Protein AF-A0A7W8RWW0-F1 (afdb_monomer_lite)

Secondary structure (DSSP, 8-state):
-----PPP--PPPPPPP--------------------PPP-----TTSPPPHHHHHHHHHHHHTTSS-HHHHHHHHHHHHTTPPPPHHHHHHHHHH-

Radius of gyration: 32.66 Å; chains: 1; bounding box: 100×36×48 Å

Foldseek 3Di:
DDDPDDDDDPDDDPDDDDDPPPPPPPPPPDPDPPPPPPDPQPPDPLQWQDDPLLLVLVVVCVVVVNHDPVQNVVQVVSNVVRHGRDPVCPVSSSVRD

Structure (mmCIF, N/CA/C/O backbone):
data_AF-A0A7W8RWW0-F1
#
_entry.id   AF-A0A7W8RWW0-F1
#
loop_
_atom_site.group_PDB
_atom_site.id
_atom_site.type_symbol
_atom_site.label_atom_id
_atom_site.label_alt_id
_atom_site.label_comp_id
_atom_site.label_asym_id
_atom_site.label_entity_id
_atom_site.label_seq_id
_atom_site.pdbx_PDB_ins_code
_atom_site.Cartn_x
_atom_site.Cartn_y
_atom_site.Cartn_z
_atom_site.occupancy
_atom_site.B_iso_or_equiv
_atom_site.auth_seq_id
_atom_site.auth_comp_id
_atom_site.auth_asym_id
_atom_site.auth_atom_id
_atom_site.pdbx_PDB_model_num
ATOM 1 N N . MET A 1 1 ? -86.626 -1.171 -11.860 1.00 44.19 1 MET A N 1
ATOM 2 C CA . MET A 1 1 ? -85.964 -1.583 -13.120 1.00 44.19 1 MET A CA 1
ATOM 3 C C . MET A 1 1 ? -86.005 -0.418 -14.102 1.00 44.19 1 MET A C 1
ATOM 5 O O . MET A 1 1 ? -87.080 0.138 -14.256 1.00 44.19 1 MET A O 1
ATOM 9 N N . LYS A 1 2 ? -84.867 -0.120 -14.761 1.00 44.19 2 LYS A N 1
ATOM 10 C CA . LYS A 1 2 ? -84.653 0.848 -15.873 1.00 44.19 2 LYS A CA 1
ATOM 11 C C . LYS A 1 2 ? -84.838 2.341 -15.523 1.00 44.19 2 LYS A C 1
ATOM 13 O O . LYS A 1 2 ? -85.781 2.699 -14.848 1.00 44.19 2 LYS A O 1
ATOM 18 N N . ALA A 1 3 ? -84.027 3.298 -15.973 1.00 53.22 3 ALA A N 1
ATOM 19 C CA . ALA A 1 3 ? -82.735 3.318 -16.658 1.00 53.22 3 ALA A CA 1
ATOM 20 C C . ALA A 1 3 ? -82.173 4.749 -16.476 1.00 53.22 3 ALA A C 1
ATOM 22 O O . ALA A 1 3 ? -82.688 5.700 -17.060 1.00 53.22 3 ALA A O 1
ATOM 23 N N . GLY A 1 4 ? -81.157 4.925 -15.625 1.00 53.41 4 GLY A N 1
ATOM 24 C CA . GLY A 1 4 ? -80.532 6.227 -15.365 1.00 53.41 4 GLY A CA 1
ATOM 25 C C . GLY A 1 4 ? -79.490 6.562 -16.430 1.00 53.41 4 GLY A C 1
ATOM 26 O O . GLY A 1 4 ? -78.361 6.081 -16.378 1.00 53.41 4 GLY A O 1
ATOM 27 N N . ARG A 1 5 ? -79.902 7.363 -17.415 1.00 54.00 5 ARG A N 1
ATOM 28 C CA . ARG A 1 5 ? -79.132 7.869 -18.562 1.00 54.00 5 ARG A CA 1
ATOM 29 C C . ARG A 1 5 ? -77.855 8.592 -18.098 1.00 54.00 5 ARG A C 1
ATOM 31 O O . ARG A 1 5 ? -77.912 9.741 -17.669 1.00 54.00 5 ARG A O 1
ATOM 38 N N . ARG A 1 6 ? -76.698 7.925 -18.176 1.00 59.97 6 ARG A N 1
ATOM 39 C CA . ARG A 1 6 ? -75.388 8.523 -17.862 1.00 59.97 6 ARG A CA 1
ATOM 40 C C . ARG A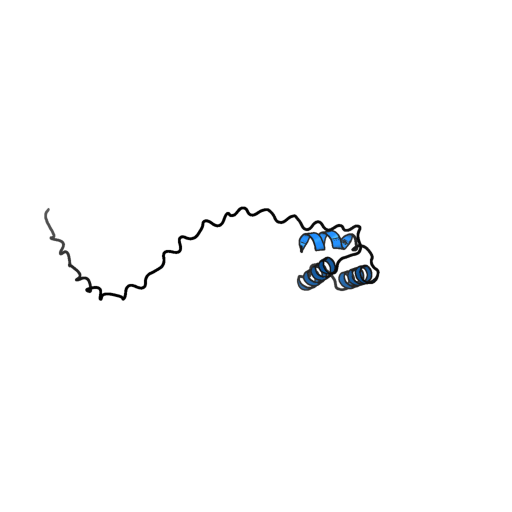 1 6 ? -75.049 9.574 -18.925 1.00 59.97 6 ARG A C 1
ATOM 42 O O . ARG A 1 6 ? -74.945 9.250 -20.105 1.00 59.97 6 ARG A O 1
ATOM 49 N N . ARG A 1 7 ? -74.924 10.838 -18.514 1.00 56.62 7 ARG A N 1
ATOM 50 C CA . ARG A 1 7 ? -74.476 11.941 -19.376 1.00 56.62 7 ARG A CA 1
ATOM 51 C C . ARG A 1 7 ? -72.973 11.798 -19.620 1.00 56.62 7 ARG A C 1
ATOM 53 O O . ARG A 1 7 ? -72.193 11.852 -18.677 1.00 56.62 7 ARG A O 1
ATOM 60 N N . VAL A 1 8 ? -72.589 11.618 -20.879 1.00 54.97 8 VAL A N 1
ATOM 61 C CA . VAL A 1 8 ? -71.195 11.682 -21.332 1.00 54.97 8 VAL A CA 1
ATOM 62 C C . VAL A 1 8 ? -70.862 13.153 -21.554 1.00 54.97 8 VAL A C 1
ATOM 64 O O . VAL A 1 8 ? -71.492 13.812 -22.380 1.00 54.97 8 VAL A O 1
ATOM 67 N N . VAL A 1 9 ? -69.917 13.686 -20.783 1.00 48.88 9 VAL A N 1
ATOM 68 C CA . VAL A 1 9 ? -69.407 15.045 -20.974 1.00 48.88 9 VAL A CA 1
ATOM 69 C C . VAL A 1 9 ? -68.249 14.952 -21.961 1.00 48.88 9 VAL A C 1
ATOM 71 O O . 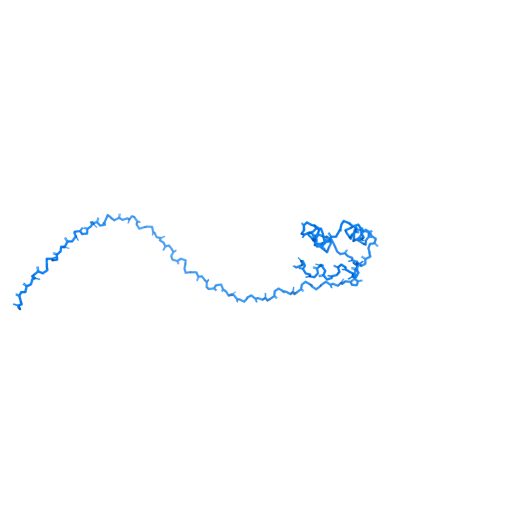VAL A 1 9 ? -67.185 14.437 -21.631 1.00 48.88 9 VAL A O 1
ATOM 74 N N . PHE A 1 10 ? -68.471 15.417 -23.188 1.00 43.78 10 PHE A N 1
ATOM 75 C CA . PHE A 1 10 ? -67.404 15.600 -24.166 1.00 43.78 10 PHE A CA 1
ATOM 76 C C . PHE A 1 10 ? -66.561 16.800 -23.736 1.00 43.78 10 PHE A C 1
ATOM 78 O O . PHE A 1 10 ? -66.948 17.951 -23.933 1.00 43.78 10 PHE A O 1
ATOM 85 N N . VAL A 1 11 ? -65.419 16.529 -23.109 1.00 47.56 11 VAL A N 1
ATOM 86 C CA . VAL A 1 11 ? -64.413 17.555 -22.839 1.00 47.56 11 VAL A CA 1
ATOM 87 C C . VAL A 1 11 ? -63.738 17.895 -24.165 1.00 47.56 11 VAL A C 1
ATOM 89 O O . VAL A 1 11 ? -63.162 17.039 -24.834 1.00 47.56 11 VAL A O 1
ATOM 92 N N . LYS A 1 12 ? -63.877 19.156 -24.570 1.00 53.19 12 LYS A N 1
ATOM 93 C CA . LYS A 1 12 ? -63.307 19.721 -25.791 1.00 53.19 12 LYS A CA 1
ATOM 94 C C . LYS A 1 12 ? -61.778 19.701 -25.700 1.00 53.19 12 LYS A C 1
ATOM 96 O O . LYS A 1 12 ? -61.209 20.336 -24.818 1.00 53.19 12 LYS A O 1
ATOM 101 N N . ALA A 1 13 ? -61.132 18.970 -26.606 1.00 49.88 13 ALA A N 1
ATOM 102 C CA . ALA A 1 13 ? -59.679 18.944 -26.734 1.00 49.88 13 ALA A CA 1
ATOM 103 C C . ALA A 1 13 ? -59.150 20.340 -27.128 1.00 49.88 13 ALA A C 1
ATOM 105 O O . ALA A 1 13 ? -59.732 20.968 -28.021 1.00 49.88 13 ALA A O 1
ATOM 106 N N . PRO A 1 14 ? -58.071 20.848 -26.506 1.00 47.44 14 PRO A N 1
ATOM 107 C CA . PRO A 1 14 ? -57.407 22.044 -27.001 1.00 47.44 14 PRO A CA 1
ATOM 108 C C . PRO A 1 14 ? -56.734 21.726 -28.342 1.00 47.44 14 PRO A C 1
ATOM 110 O O . PRO A 1 14 ? -55.992 20.752 -28.469 1.00 47.44 14 PRO A O 1
ATOM 113 N N . ALA A 1 15 ? -57.032 22.545 -29.351 1.00 49.78 15 ALA A N 1
ATOM 114 C CA . ALA A 1 15 ? -56.401 22.487 -30.661 1.00 49.78 15 ALA A CA 1
ATOM 115 C C . ALA A 1 15 ? -54.885 22.670 -30.501 1.00 49.78 15 ALA A C 1
ATOM 117 O O . ALA A 1 15 ? -54.428 23.711 -30.029 1.00 49.78 15 ALA A O 1
ATOM 118 N N . ALA A 1 16 ? -54.118 21.641 -30.861 1.00 51.56 16 ALA A N 1
ATOM 119 C CA . ALA A 1 16 ? -52.667 21.691 -30.868 1.00 51.56 16 ALA A CA 1
ATOM 120 C C . ALA A 1 16 ? -52.202 22.742 -31.888 1.00 51.56 16 ALA A C 1
ATOM 122 O O . ALA A 1 16 ? -52.459 22.618 -33.086 1.00 51.56 16 ALA A O 1
ATOM 123 N N . ALA A 1 17 ? -51.536 23.790 -31.404 1.00 52.00 17 ALA A N 1
ATOM 124 C CA . ALA A 1 17 ? -50.784 24.701 -32.253 1.00 52.00 17 ALA A CA 1
ATOM 125 C C . ALA A 1 17 ? -49.648 23.923 -32.953 1.00 52.00 17 ALA A C 1
ATOM 127 O O . ALA A 1 17 ? -49.054 23.040 -32.326 1.00 52.00 17 ALA A O 1
ATOM 128 N N . PRO A 1 18 ? -49.327 24.216 -34.226 1.00 49.41 18 PRO A N 1
ATOM 129 C CA . PRO A 1 18 ? -48.235 23.550 -34.922 1.00 49.41 18 PRO A CA 1
ATOM 130 C C . PRO A 1 18 ? -46.904 23.956 -34.280 1.00 49.41 18 PRO A C 1
ATOM 132 O O . PRO A 1 18 ? -46.439 25.085 -34.435 1.00 49.41 18 PRO A O 1
ATOM 135 N N . LEU A 1 19 ? -46.302 23.035 -33.526 1.00 52.25 19 LEU A N 1
ATOM 136 C CA . LEU A 1 19 ? -44.929 23.175 -33.056 1.00 52.25 19 LEU A CA 1
ATOM 137 C C . LEU A 1 19 ? -43.982 23.081 -34.265 1.00 52.25 19 LEU A C 1
ATOM 139 O O . LEU A 1 19 ? -44.212 22.249 -35.149 1.00 52.25 19 LEU A O 1
ATOM 143 N N . PRO A 1 20 ? -42.927 23.912 -34.330 1.00 46.94 20 PRO A N 1
ATOM 144 C CA . PRO A 1 20 ? -41.945 23.831 -35.400 1.00 46.94 20 PRO A CA 1
ATOM 145 C C . PRO A 1 20 ? -41.325 22.430 -35.418 1.00 46.94 20 PRO A C 1
ATOM 147 O O . PRO A 1 20 ? -40.902 21.914 -34.383 1.00 46.94 20 PRO A O 1
ATOM 150 N N . ILE A 1 21 ? -41.294 21.819 -36.606 1.00 56.19 21 ILE A N 1
ATOM 151 C CA . ILE A 1 21 ? -40.642 20.537 -36.878 1.00 56.19 21 ILE A CA 1
ATOM 152 C 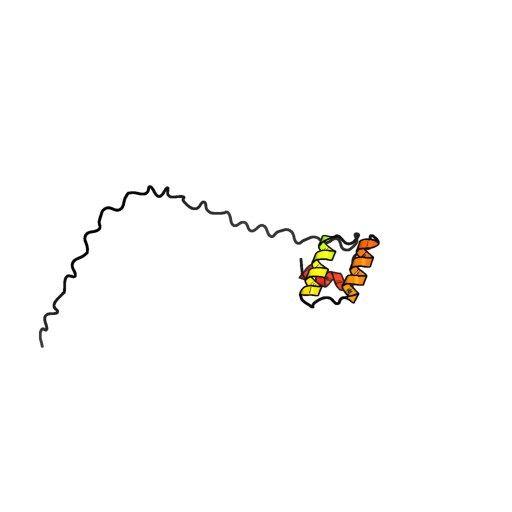C . ILE A 1 21 ? -39.145 20.732 -36.628 1.00 56.19 21 ILE A C 1
ATOM 154 O O . ILE A 1 21 ? -38.383 21.095 -37.522 1.00 56.19 21 ILE A O 1
ATOM 158 N N . LEU A 1 22 ? -38.717 20.511 -35.389 1.00 48.28 22 LEU A N 1
ATOM 159 C CA . LEU A 1 22 ? -37.333 20.185 -35.116 1.00 48.28 22 LEU A CA 1
ATOM 160 C C . LEU A 1 22 ? -37.144 18.781 -35.673 1.00 48.28 22 LEU A C 1
ATOM 162 O O . LEU A 1 22 ? -37.719 17.820 -35.164 1.00 48.28 22 LEU A O 1
ATOM 166 N N . PHE A 1 23 ? -36.392 18.686 -36.768 1.00 45.38 23 PHE A N 1
ATOM 167 C CA . PHE A 1 23 ? -35.850 17.433 -37.272 1.00 45.38 23 PHE A CA 1
ATOM 168 C C . PHE A 1 23 ? -35.079 16.760 -36.131 1.00 45.38 23 PHE A C 1
ATOM 170 O O . PHE A 1 23 ? -33.890 17.003 -35.927 1.00 45.38 23 PHE A O 1
ATOM 177 N N . VAL A 1 24 ? -35.764 15.917 -35.361 1.00 46.62 24 VAL A N 1
ATOM 178 C CA . VAL A 1 24 ? -35.120 14.957 -34.479 1.00 46.62 24 VAL A CA 1
ATOM 179 C C . VAL A 1 24 ? -34.503 13.948 -35.426 1.00 46.62 24 VAL A C 1
ATOM 181 O O . VAL A 1 24 ? -35.168 13.036 -35.914 1.00 46.62 24 VAL A O 1
ATOM 184 N N . LYS A 1 25 ? -33.228 14.166 -35.756 1.00 49.59 25 LYS A N 1
ATOM 185 C CA . LYS A 1 25 ? -32.385 13.131 -36.336 1.00 49.59 25 LYS A CA 1
ATOM 186 C C . LYS A 1 25 ? -32.483 11.967 -35.357 1.00 49.59 25 LYS A C 1
ATOM 188 O O . LYS A 1 25 ? -31.974 12.059 -34.244 1.00 49.59 25 LYS A O 1
ATOM 193 N N . SER A 1 26 ? -33.239 10.941 -35.733 1.00 50.03 26 SER A N 1
ATOM 194 C CA . SER A 1 26 ? -33.369 9.707 -34.978 1.00 50.03 26 SER A CA 1
ATOM 195 C C . SER A 1 26 ? -31.982 9.081 -34.925 1.00 50.03 26 SER A C 1
ATOM 197 O O . SER A 1 26 ? -31.579 8.359 -35.835 1.00 50.03 26 SER A O 1
ATOM 199 N N . VAL A 1 27 ? -31.211 9.427 -33.898 1.00 50.28 27 VAL A N 1
ATOM 200 C CA . VAL A 1 27 ? -30.021 8.677 -33.526 1.00 50.28 27 VAL A CA 1
ATOM 201 C C . VAL A 1 27 ? -30.577 7.410 -32.905 1.00 50.28 27 VAL A C 1
ATOM 203 O O . VAL A 1 27 ? -30.911 7.368 -31.725 1.00 50.28 27 VAL A O 1
ATOM 206 N N . THR A 1 28 ? -30.804 6.411 -33.752 1.00 59.88 28 THR A N 1
ATOM 207 C CA . THR A 1 28 ? -30.915 5.026 -33.315 1.00 59.88 28 THR A CA 1
ATOM 208 C C . THR A 1 28 ? -29.733 4.779 -32.382 1.00 59.88 28 THR A C 1
ATOM 210 O O . THR A 1 28 ? -28.601 4.946 -32.844 1.00 59.88 28 THR A O 1
ATOM 213 N N . PRO A 1 29 ? -29.943 4.477 -31.088 1.00 56.78 29 PRO A N 1
ATOM 214 C CA . PRO A 1 29 ? -28.833 4.090 -30.241 1.00 56.78 29 PRO A CA 1
ATOM 215 C C . PRO A 1 29 ? -28.250 2.825 -30.863 1.00 56.78 29 PRO A C 1
ATOM 217 O O . PRO A 1 29 ? -28.933 1.809 -30.994 1.00 56.78 29 PRO A O 1
ATOM 220 N N . GLU A 1 30 ? -27.018 2.937 -31.344 1.00 60.22 30 GLU A N 1
ATOM 221 C CA . GLU A 1 30 ? -26.222 1.789 -31.738 1.00 60.22 30 GLU A CA 1
ATOM 222 C C . GLU A 1 30 ? -26.197 0.840 -30.528 1.00 60.22 30 GLU A C 1
ATOM 224 O O . GLU A 1 30 ? -25.959 1.307 -29.407 1.00 60.22 30 GLU A O 1
ATOM 229 N N . PRO A 1 31 ? -26.544 -0.450 -30.681 1.00 61.22 31 PRO A N 1
ATOM 230 C CA . PRO A 1 31 ? -26.463 -1.378 -29.569 1.00 61.22 31 PRO A CA 1
ATOM 231 C C . PRO A 1 31 ? -24.992 -1.470 -29.176 1.00 61.22 31 PRO A C 1
ATOM 233 O O . PRO A 1 31 ? -24.192 -2.058 -29.898 1.00 61.22 31 PRO A O 1
ATOM 236 N N . VAL A 1 32 ? -24.634 -0.850 -28.051 1.00 63.81 32 VAL A N 1
ATOM 237 C CA . VAL A 1 32 ? -23.314 -1.004 -27.442 1.00 63.81 32 VAL A CA 1
ATOM 238 C C . VAL A 1 32 ? -23.118 -2.504 -27.234 1.00 63.81 32 VAL A C 1
ATOM 240 O O . VAL A 1 32 ? -23.923 -3.105 -26.512 1.00 63.81 32 VAL A O 1
ATOM 243 N N . PRO A 1 33 ? -22.111 -3.143 -27.853 1.00 57.88 33 PRO A N 1
ATOM 244 C CA . PRO A 1 33 ? -21.764 -4.504 -27.500 1.00 57.88 33 PRO A CA 1
ATOM 245 C C . PRO A 1 33 ? -21.281 -4.459 -26.050 1.00 57.88 33 PRO A C 1
ATOM 247 O O . PRO A 1 33 ? -20.158 -4.054 -25.767 1.00 57.88 33 PRO A O 1
ATOM 250 N N . LEU A 1 34 ? -22.155 -4.819 -25.110 1.00 61.34 34 LEU A N 1
ATOM 251 C CA . LEU A 1 34 ? -21.794 -5.097 -23.722 1.00 61.34 34 LEU A CA 1
ATOM 252 C C . LEU A 1 34 ? -21.090 -6.458 -23.669 1.00 61.34 34 LEU A C 1
ATOM 254 O O . LEU A 1 34 ? -21.513 -7.372 -22.969 1.00 61.34 34 LEU A O 1
ATOM 258 N N . GLU A 1 35 ? -19.998 -6.598 -24.414 1.00 62.28 35 GLU A N 1
ATOM 259 C CA . GLU A 1 35 ? -18.941 -7.502 -23.993 1.00 62.28 35 GLU A CA 1
ATOM 260 C C . GLU A 1 35 ? -18.159 -6.735 -22.930 1.00 62.28 35 GLU A C 1
ATOM 262 O O . GLU A 1 35 ? -17.166 -6.064 -23.203 1.00 62.28 35 GLU A O 1
ATOM 267 N N . LEU A 1 36 ? -18.671 -6.786 -21.694 1.00 58.19 36 LEU A N 1
ATOM 268 C CA . LEU A 1 36 ? -17.846 -6.612 -20.505 1.00 58.19 36 LEU A CA 1
ATOM 269 C C . LEU A 1 36 ? -16.809 -7.732 -20.556 1.00 58.19 36 LEU A C 1
ATOM 271 O O . LEU A 1 36 ? -17.000 -8.801 -19.980 1.00 58.19 36 LEU A O 1
ATOM 275 N N . VAL A 1 37 ? -15.738 -7.507 -21.314 1.00 61.31 37 VAL A N 1
ATOM 276 C CA . VAL A 1 37 ? -14.493 -8.231 -21.119 1.00 61.31 37 VAL A CA 1
ATOM 277 C C . VAL A 1 37 ? -14.169 -7.994 -19.647 1.00 61.31 37 VAL A C 1
ATOM 279 O O . VAL A 1 37 ? -14.039 -6.826 -19.269 1.00 61.31 37 VAL A O 1
ATOM 282 N N . PRO A 1 38 ? -14.148 -9.030 -18.787 1.00 60.31 38 PRO A N 1
ATOM 283 C CA . PRO A 1 38 ? -13.652 -8.840 -17.437 1.00 60.31 38 PRO A CA 1
ATOM 284 C C . PRO A 1 38 ? -12.259 -8.243 -17.599 1.00 60.31 38 PRO A C 1
ATOM 286 O O . PRO A 1 38 ? -11.406 -8.847 -18.259 1.00 60.31 38 PRO A O 1
ATOM 289 N N . GLU A 1 39 ? -12.075 -7.013 -17.111 1.00 60.38 39 GLU A N 1
ATOM 290 C CA . GLU A 1 39 ? -10.748 -6.417 -17.059 1.00 60.38 39 GLU A CA 1
ATOM 291 C C . GLU A 1 39 ? -9.830 -7.457 -16.417 1.00 60.38 39 GLU A C 1
ATOM 293 O O . GLU A 1 39 ? -10.242 -8.102 -15.446 1.00 60.38 39 GLU A O 1
ATOM 298 N N . PRO A 1 40 ? -8.646 -7.709 -16.998 1.00 59.16 40 PRO A N 1
ATOM 299 C CA . PRO A 1 40 ? -7.735 -8.672 -16.417 1.00 59.16 40 PRO A CA 1
ATOM 300 C C . PRO A 1 40 ? -7.506 -8.259 -14.968 1.00 59.16 40 PRO A C 1
ATOM 302 O O . PRO A 1 40 ? -7.136 -7.108 -14.722 1.00 59.16 40 PRO A O 1
ATOM 305 N N . ASP A 1 41 ? -7.749 -9.187 -14.036 1.00 62.22 41 ASP A N 1
ATOM 306 C CA . ASP A 1 41 ? -7.444 -8.966 -12.627 1.00 62.22 41 ASP A CA 1
ATOM 307 C C . ASP A 1 41 ? -6.050 -8.342 -12.555 1.00 62.22 41 ASP A C 1
ATOM 309 O O . ASP A 1 41 ? -5.133 -8.853 -13.221 1.00 62.22 41 ASP A O 1
ATOM 313 N N . PRO A 1 42 ? -5.869 -7.227 -11.827 1.00 62.44 42 PRO A N 1
ATOM 314 C CA . PRO A 1 42 ? -4.573 -6.587 -11.739 1.00 62.44 42 PRO A CA 1
ATOM 315 C C . PRO A 1 42 ? -3.580 -7.622 -11.210 1.00 62.44 42 PRO A C 1
ATOM 317 O O . PRO A 1 42 ? -3.591 -8.010 -10.042 1.00 62.44 42 PRO A O 1
ATOM 320 N N . CYS A 1 43 ? -2.749 -8.138 -12.117 1.00 66.44 43 CYS A N 1
ATOM 321 C CA . CYS A 1 43 ? -1.797 -9.188 -11.810 1.00 66.44 43 CYS A CA 1
ATOM 322 C C . CYS A 1 43 ? -0.634 -8.539 -11.067 1.00 66.44 43 CYS A C 1
ATOM 324 O O . CYS A 1 43 ? 0.352 -8.085 -11.653 1.00 66.44 43 CYS A O 1
ATOM 326 N N . PHE A 1 44 ? -0.795 -8.424 -9.755 1.00 74.19 44 PHE A N 1
ATOM 327 C CA . PHE A 1 44 ? 0.242 -7.934 -8.873 1.00 74.19 44 PHE A CA 1
ATOM 328 C C . PHE A 1 44 ? 1.302 -9.016 -8.687 1.00 74.19 44 PHE A C 1
ATOM 330 O O . PHE A 1 44 ? 1.101 -10.019 -8.004 1.00 74.19 44 PHE A O 1
ATOM 337 N N . ASP A 1 45 ? 2.473 -8.795 -9.273 1.00 83.94 45 ASP A N 1
ATOM 338 C CA . ASP A 1 45 ? 3.652 -9.594 -8.967 1.00 83.94 45 ASP A CA 1
ATOM 339 C C . ASP A 1 45 ? 4.284 -9.092 -7.661 1.00 83.94 45 ASP A C 1
ATOM 341 O O . ASP A 1 45 ? 5.133 -8.199 -7.655 1.00 83.94 45 ASP A O 1
ATOM 345 N N . PHE A 1 46 ? 3.841 -9.655 -6.536 1.00 86.31 46 PHE A N 1
ATOM 346 C CA . PHE A 1 46 ? 4.312 -9.284 -5.197 1.00 86.31 46 PHE A CA 1
ATOM 347 C C . PHE A 1 46 ? 5.759 -9.714 -4.899 1.00 86.31 46 PHE A C 1
ATOM 349 O O . PHE A 1 46 ? 6.302 -9.340 -3.860 1.00 86.31 46 PHE A O 1
ATOM 356 N N . GLY A 1 47 ? 6.399 -10.479 -5.793 1.00 87.31 47 GLY A N 1
ATOM 357 C CA . GLY A 1 47 ? 7.824 -10.805 -5.702 1.00 87.31 47 GLY A CA 1
ATOM 358 C C . GLY A 1 47 ? 8.736 -9.681 -6.203 1.00 87.31 47 GLY A C 1
ATOM 359 O O . GLY A 1 47 ? 9.933 -9.678 -5.910 1.00 87.31 47 GLY A O 1
ATOM 360 N N . LYS A 1 48 ? 8.185 -8.718 -6.949 1.00 90.38 48 LYS A N 1
ATOM 361 C CA . LYS A 1 48 ? 8.913 -7.559 -7.473 1.00 90.38 48 LYS A CA 1
ATOM 362 C C . LYS A 1 48 ? 8.919 -6.395 -6.481 1.00 90.38 48 LYS A C 1
ATOM 364 O O . LYS A 1 48 ? 8.111 -6.367 -5.551 1.00 90.38 48 LYS A O 1
ATOM 369 N N . PRO A 1 49 ? 9.823 -5.414 -6.675 1.00 94.25 49 PRO A N 1
ATOM 370 C CA . PRO A 1 49 ? 9.776 -4.167 -5.930 1.00 94.25 49 PRO A CA 1
ATOM 371 C C . PRO A 1 49 ? 8.377 -3.560 -5.958 1.00 94.25 49 PRO A C 1
ATOM 373 O O . PRO A 1 49 ? 7.713 -3.534 -6.997 1.00 94.25 49 PRO A O 1
ATOM 376 N N . MET A 1 50 ? 7.950 -3.081 -4.795 1.00 93.12 50 MET A N 1
ATOM 377 C CA . MET A 1 50 ? 6.652 -2.454 -4.621 1.00 93.12 50 MET A CA 1
ATOM 378 C C . MET A 1 50 ? 6.481 -1.295 -5.612 1.00 93.12 50 MET A C 1
ATOM 380 O O . MET A 1 50 ? 7.369 -0.457 -5.764 1.00 93.12 50 MET A O 1
ATOM 384 N N . THR A 1 51 ? 5.341 -1.248 -6.299 1.00 92.44 51 THR A N 1
ATOM 385 C CA . THR A 1 51 ? 5.048 -0.178 -7.262 1.00 92.44 51 THR A CA 1
ATOM 386 C C . THR A 1 51 ? 4.424 1.032 -6.567 1.00 92.44 51 THR A C 1
ATOM 388 O O . THR A 1 51 ? 3.829 0.903 -5.495 1.00 92.44 51 THR A O 1
ATOM 391 N N . GLY A 1 52 ? 4.500 2.209 -7.200 1.00 92.81 52 GLY A N 1
ATOM 392 C CA . GLY A 1 52 ? 3.817 3.410 -6.700 1.00 92.81 52 GLY A CA 1
ATOM 393 C C . GLY A 1 52 ? 2.304 3.202 -6.565 1.00 92.81 52 GLY A C 1
ATOM 394 O O . GLY A 1 52 ? 1.715 3.602 -5.570 1.00 92.81 52 GLY A O 1
ATOM 395 N N . HIS A 1 53 ? 1.696 2.448 -7.484 1.00 93.31 53 HIS A N 1
ATOM 396 C CA . HIS A 1 53 ? 0.275 2.115 -7.409 1.00 93.31 53 HIS A CA 1
ATOM 397 C C . HIS A 1 53 ? -0.078 1.287 -6.160 1.00 93.31 53 HIS A C 1
ATOM 399 O O . HIS A 1 53 ? -1.043 1.600 -5.470 1.00 93.31 53 HIS A O 1
ATOM 405 N N . MET A 1 54 ? 0.734 0.281 -5.808 1.00 93.38 54 MET A N 1
ATOM 406 C CA . MET A 1 54 ? 0.547 -0.477 -4.561 1.00 93.38 54 MET A CA 1
ATOM 407 C C . MET A 1 54 ? 0.663 0.428 -3.323 1.00 93.38 54 MET A C 1
ATOM 409 O O . MET A 1 54 ? -0.052 0.227 -2.344 1.00 93.38 54 MET A O 1
ATOM 413 N N . HIS A 1 55 ? 1.550 1.430 -3.359 1.00 94.56 55 HIS A N 1
ATOM 414 C CA . HIS A 1 55 ? 1.683 2.415 -2.283 1.00 94.56 55 HIS A CA 1
ATOM 415 C C . HIS A 1 55 ? 0.430 3.286 -2.158 1.00 94.56 55 HIS A C 1
ATOM 417 O O . HIS A 1 55 ? -0.091 3.464 -1.058 1.00 94.56 55 HIS A O 1
ATOM 423 N N . ASP A 1 56 ? -0.094 3.771 -3.282 1.00 94.88 56 ASP A N 1
ATOM 424 C CA . ASP A 1 56 ? -1.300 4.599 -3.320 1.00 94.88 56 ASP A CA 1
ATOM 425 C C . ASP A 1 56 ? -2.532 3.845 -2.804 1.00 94.88 56 ASP A C 1
ATOM 427 O O . ASP A 1 56 ? -3.341 4.408 -2.062 1.00 94.88 56 ASP A O 1
ATOM 431 N N . LEU A 1 57 ? -2.649 2.550 -3.118 1.00 95.00 57 LEU A N 1
ATOM 432 C CA . LEU A 1 57 ? -3.705 1.688 -2.583 1.00 95.00 57 LEU A CA 1
ATOM 433 C C . LEU A 1 57 ? -3.626 1.562 -1.057 1.00 95.00 57 LEU A C 1
ATOM 435 O O . LEU A 1 57 ? -4.651 1.642 -0.383 1.00 95.00 57 LEU A O 1
ATOM 439 N N . LEU A 1 58 ? -2.428 1.441 -0.485 1.00 95.12 58 LEU A N 1
ATOM 440 C CA . LEU A 1 58 ? -2.271 1.433 0.971 1.00 95.12 58 LEU A CA 1
ATOM 441 C C . LEU A 1 58 ? -2.601 2.794 1.593 1.00 95.12 58 LEU A C 1
ATOM 443 O O . LEU A 1 58 ? -3.265 2.834 2.627 1.00 95.12 58 LEU A O 1
ATOM 447 N N . CYS A 1 59 ? -2.223 3.906 0.956 1.00 95.06 59 CYS A N 1
ATOM 448 C CA . CYS A 1 59 ? -2.632 5.247 1.390 1.00 95.06 59 CYS A CA 1
ATOM 449 C C . CYS A 1 59 ? -4.161 5.400 1.396 1.00 95.06 59 CYS A C 1
ATOM 451 O O . CYS A 1 59 ? -4.725 5.944 2.345 1.00 95.06 59 CYS A O 1
ATOM 453 N N . LYS A 1 60 ? -4.852 4.868 0.381 1.00 95.19 60 LYS A N 1
ATOM 454 C CA . LYS A 1 60 ? -6.320 4.783 0.370 1.00 95.19 60 LYS A CA 1
ATOM 455 C C . LYS A 1 60 ? -6.833 3.926 1.534 1.00 95.19 60 LYS A C 1
ATOM 457 O O . LYS A 1 60 ? -7.729 4.351 2.254 1.00 95.19 60 LYS A O 1
ATOM 462 N N . GLY A 1 61 ? -6.202 2.780 1.794 1.00 94.25 61 GLY A N 1
ATOM 463 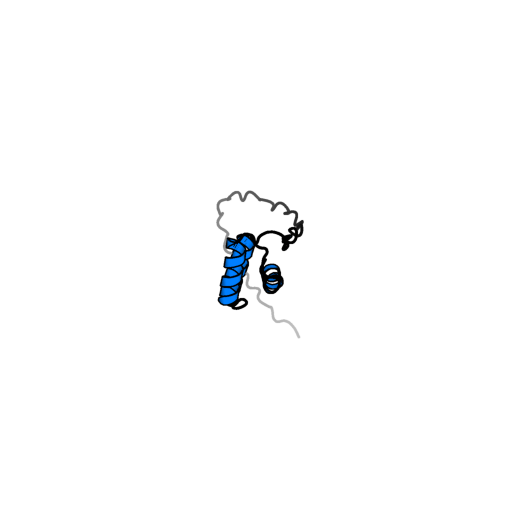C CA . GLY A 1 61 ? -6.512 1.921 2.940 1.00 94.25 61 GLY A CA 1
ATOM 464 C C . GLY A 1 61 ? -6.336 2.603 4.302 1.00 94.25 61 GLY A C 1
ATOM 465 O O . GLY A 1 61 ? -7.103 2.320 5.223 1.00 94.25 61 GLY A O 1
ATOM 466 N N . LEU A 1 62 ? -5.380 3.529 4.434 1.00 95.81 62 LEU A N 1
ATOM 467 C CA . LEU A 1 62 ? -5.226 4.368 5.627 1.00 95.81 62 LEU A CA 1
ATOM 468 C C . LEU A 1 62 ? -6.425 5.313 5.795 1.00 95.81 62 LEU A C 1
ATOM 470 O O . LEU A 1 62 ? -6.952 5.433 6.900 1.00 95.81 62 LEU A O 1
ATOM 474 N N . HIS A 1 63 ? -6.879 5.955 4.715 1.00 94.31 63 HIS A N 1
ATOM 475 C CA . HIS A 1 63 ? -8.068 6.814 4.748 1.00 94.31 63 HIS A CA 1
ATOM 476 C C . HIS A 1 63 ? -9.345 6.043 5.104 1.00 94.31 63 HIS A C 1
ATOM 478 O O . HIS A 1 63 ? -10.190 6.569 5.825 1.00 94.31 63 HIS A O 1
ATOM 484 N N . ASP A 1 64 ? -9.443 4.785 4.673 1.00 93.69 64 ASP A N 1
ATOM 485 C CA . ASP A 1 64 ? -10.561 3.890 4.986 1.00 93.69 64 ASP A CA 1
ATOM 486 C C . ASP A 1 64 ? -10.448 3.235 6.381 1.00 93.69 64 ASP A C 1
ATOM 488 O O . ASP A 1 64 ? -11.329 2.473 6.782 1.00 93.69 64 ASP A O 1
ATOM 492 N N . GLY A 1 65 ? -9.363 3.488 7.127 1.00 93.12 65 GLY A N 1
ATOM 493 C CA . GLY A 1 65 ? -9.120 2.909 8.454 1.00 93.12 65 GLY A CA 1
ATOM 494 C C . GLY A 1 65 ? -8.777 1.414 8.450 1.00 93.12 65 GLY A C 1
ATOM 495 O O . GLY A 1 65 ? -8.853 0.767 9.493 1.00 93.12 65 GLY A O 1
ATOM 496 N N . ARG A 1 66 ? -8.406 0.850 7.294 1.00 92.50 66 ARG A N 1
ATOM 497 C CA . ARG A 1 66 ? -8.013 -0.564 7.129 1.00 92.50 66 ARG A CA 1
ATOM 498 C C . ARG A 1 66 ? -6.529 -0.813 7.397 1.00 92.50 66 ARG A C 1
ATOM 500 O O . ARG A 1 66 ? -6.136 -1.953 7.614 1.00 92.50 66 ARG A O 1
ATOM 507 N N . VAL A 1 67 ? -5.718 0.241 7.354 1.00 94.62 67 VAL A N 1
ATOM 508 C CA . VAL A 1 67 ? -4.256 0.202 7.489 1.00 94.62 67 VAL A CA 1
ATOM 509 C C . VAL A 1 67 ? -3.830 1.197 8.563 1.00 94.62 67 VAL A C 1
ATOM 511 O O . VAL A 1 67 ? -4.378 2.296 8.641 1.00 94.62 67 VAL A O 1
ATOM 514 N N . SER A 1 68 ? -2.852 0.837 9.395 1.00 96.56 68 SER A N 1
ATOM 515 C CA . SER A 1 68 ? -2.316 1.750 10.408 1.00 96.56 68 SER A CA 1
ATOM 516 C C . SER A 1 68 ? -1.237 2.677 9.834 1.00 96.56 68 SER A C 1
ATOM 518 O O . SER A 1 68 ? -0.599 2.380 8.825 1.00 96.56 68 SER A O 1
ATOM 520 N N . VAL A 1 69 ? -0.948 3.791 10.515 1.00 96.06 69 VAL A N 1
ATOM 521 C CA . VAL A 1 69 ? 0.165 4.680 10.125 1.00 96.06 69 VAL A CA 1
ATOM 522 C C . VAL A 1 69 ? 1.507 3.931 10.134 1.00 96.06 69 VAL A C 1
ATOM 524 O O . VAL A 1 69 ? 2.341 4.153 9.259 1.00 96.06 69 VAL A O 1
ATOM 527 N N . SER A 1 70 ? 1.711 3.004 11.077 1.00 96.25 70 SER A N 1
ATOM 528 C CA . SER A 1 70 ? 2.914 2.161 11.134 1.00 96.25 70 SER A CA 1
ATOM 529 C C . SER A 1 70 ? 3.087 1.276 9.900 1.00 96.25 70 SER A C 1
ATOM 531 O O . SER A 1 70 ? 4.214 1.086 9.439 1.00 96.25 70 SER A O 1
ATOM 533 N N . ASP A 1 71 ? 1.993 0.776 9.334 1.00 95.75 71 ASP A N 1
ATOM 534 C CA . ASP A 1 71 ? 2.035 -0.052 8.129 1.00 95.75 71 ASP A CA 1
ATOM 535 C C . ASP A 1 71 ? 2.413 0.775 6.902 1.00 95.75 71 ASP A C 1
ATOM 537 O O . ASP A 1 71 ? 3.235 0.336 6.100 1.00 95.75 71 ASP A O 1
ATOM 541 N N . ILE A 1 72 ? 1.915 2.013 6.805 1.00 95.75 72 ILE A N 1
ATOM 542 C CA . ILE A 1 72 ? 2.326 2.951 5.751 1.00 95.75 72 ILE A CA 1
ATOM 543 C C . ILE A 1 72 ? 3.811 3.286 5.857 1.00 95.75 72 ILE A C 1
ATOM 545 O O . ILE A 1 72 ? 4.501 3.321 4.843 1.00 95.75 72 ILE A O 1
ATOM 549 N N . VAL A 1 73 ? 4.349 3.472 7.065 1.00 96.31 73 VAL A N 1
ATOM 550 C CA . VAL A 1 73 ? 5.792 3.705 7.246 1.00 96.31 73 VAL A CA 1
ATOM 551 C C . VAL A 1 73 ? 6.607 2.505 6.755 1.00 96.31 73 VAL A C 1
ATOM 553 O O . VAL A 1 73 ? 7.595 2.688 6.040 1.00 96.31 73 VAL A O 1
ATOM 556 N N . ARG A 1 74 ? 6.181 1.277 7.079 1.00 95.62 74 ARG A N 1
ATOM 557 C CA . ARG A 1 74 ? 6.829 0.044 6.599 1.00 95.62 74 ARG A CA 1
ATOM 558 C C . ARG A 1 74 ? 6.740 -0.091 5.079 1.00 95.62 74 ARG A C 1
ATOM 560 O O . ARG A 1 74 ? 7.740 -0.414 4.440 1.00 95.62 74 ARG A O 1
ATOM 567 N N . ALA A 1 75 ? 5.575 0.188 4.504 1.00 95.00 75 ALA A N 1
ATOM 568 C CA . ALA A 1 75 ? 5.341 0.158 3.066 1.00 95.00 75 ALA A CA 1
ATOM 569 C C . ALA A 1 75 ? 6.176 1.214 2.325 1.00 95.00 75 ALA A C 1
ATOM 571 O O . ALA A 1 75 ? 6.838 0.898 1.339 1.00 95.00 75 ALA A O 1
ATOM 572 N N . ASN A 1 76 ? 6.249 2.439 2.848 1.00 96.00 76 ASN A N 1
ATOM 573 C CA . ASN A 1 76 ? 7.093 3.501 2.308 1.00 96.00 76 ASN A CA 1
ATOM 574 C C . ASN A 1 76 ? 8.580 3.120 2.373 1.00 96.00 76 ASN A C 1
ATOM 576 O O . ASN A 1 76 ? 9.323 3.327 1.418 1.00 96.00 76 ASN A O 1
ATOM 580 N N . GLN A 1 77 ? 9.029 2.489 3.461 1.00 96.25 77 GLN A N 1
ATOM 581 C CA . GLN A 1 77 ? 10.397 1.980 3.549 1.00 96.25 77 GLN A CA 1
ATOM 582 C C . GLN A 1 77 ? 10.660 0.835 2.556 1.00 96.25 77 GLN A C 1
ATOM 584 O O . GLN A 1 77 ? 11.779 0.693 2.062 1.00 96.25 77 GLN A O 1
ATOM 589 N N . ALA A 1 78 ? 9.671 -0.015 2.274 1.00 94.38 78 ALA A N 1
ATOM 590 C CA . ALA A 1 78 ? 9.796 -1.045 1.247 1.00 94.38 78 ALA A CA 1
ATOM 591 C C . ALA A 1 78 ? 9.932 -0.409 -0.145 1.00 94.38 78 ALA A C 1
ATOM 593 O O . ALA A 1 78 ? 10.887 -0.717 -0.860 1.00 94.38 78 ALA A O 1
ATOM 594 N N . TYR A 1 79 ? 9.063 0.554 -0.459 1.00 94.56 79 TYR A N 1
ATOM 595 C CA . TYR A 1 79 ? 9.069 1.316 -1.705 1.00 94.56 79 TYR A CA 1
ATOM 596 C C . TYR A 1 79 ? 10.397 2.061 -1.932 1.00 94.56 79 TYR A C 1
ATOM 598 O O . TYR A 1 79 ? 11.060 1.851 -2.944 1.00 94.56 79 TYR A O 1
ATOM 606 N N . MET A 1 80 ? 10.863 2.840 -0.949 1.00 95.81 80 MET A N 1
ATOM 607 C CA . MET A 1 80 ? 12.114 3.610 -1.052 1.00 95.81 80 MET A CA 1
ATOM 608 C C . MET A 1 80 ? 13.370 2.734 -1.154 1.00 95.81 80 MET A C 1
ATOM 610 O O . MET A 1 80 ? 14.391 3.171 -1.679 1.00 95.81 80 MET A O 1
ATOM 614 N N . CYS A 1 81 ? 13.317 1.498 -0.652 1.00 95.69 81 CYS A N 1
ATOM 615 C CA . CYS A 1 81 ? 14.439 0.562 -0.702 1.00 95.69 81 CYS A CA 1
ATOM 616 C C . CYS A 1 81 ? 14.353 -0.439 -1.866 1.00 95.69 81 CYS A C 1
ATOM 618 O O . CYS A 1 81 ? 15.116 -1.404 -1.857 1.00 95.69 81 CYS A O 1
ATOM 620 N N . ASN A 1 82 ? 13.445 -0.256 -2.834 1.00 94.69 82 ASN A N 1
ATOM 621 C CA . ASN A 1 82 ? 13.195 -1.217 -3.920 1.00 94.69 82 ASN A CA 1
ATOM 622 C C . ASN A 1 82 ? 12.972 -2.654 -3.413 1.00 94.69 82 ASN A C 1
ATOM 624 O O . ASN A 1 82 ? 13.441 -3.626 -4.007 1.00 94.69 82 ASN A O 1
ATOM 628 N N . ARG A 1 83 ? 12.272 -2.792 -2.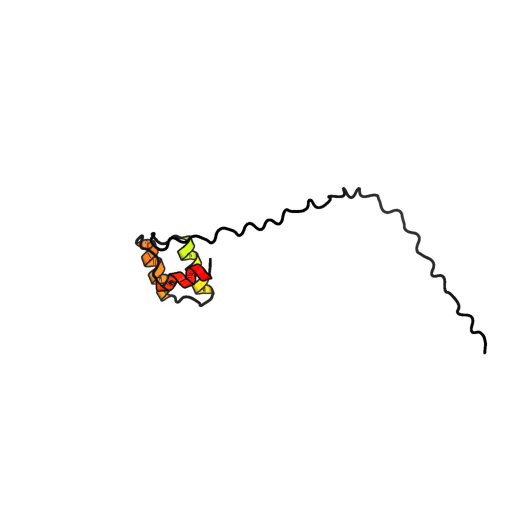284 1.00 95.19 83 ARG A N 1
ATOM 629 C CA . ARG A 1 83 ? 11.901 -4.083 -1.704 1.00 95.19 83 ARG A CA 1
ATOM 630 C C . ARG A 1 83 ? 10.467 -4.450 -2.089 1.00 95.19 83 ARG A C 1
ATOM 632 O O . ARG A 1 83 ? 9.664 -3.558 -2.377 1.00 95.19 83 ARG A O 1
ATOM 639 N N . PRO A 1 84 ? 10.138 -5.750 -2.103 1.00 95.31 84 PRO A N 1
ATOM 640 C CA . PRO A 1 84 ? 8.758 -6.184 -2.244 1.00 95.31 84 PRO A CA 1
ATOM 641 C C . PRO A 1 84 ? 7.904 -5.679 -1.079 1.00 95.31 84 PRO A C 1
ATOM 643 O O . PRO A 1 84 ? 8.411 -5.340 -0.003 1.00 95.31 84 PRO A O 1
ATOM 646 N N . ILE A 1 85 ? 6.596 -5.624 -1.318 1.00 94.44 85 ILE A N 1
ATOM 647 C CA . ILE A 1 85 ? 5.617 -5.244 -0.304 1.00 94.44 85 ILE A CA 1
ATOM 648 C C . ILE A 1 85 ? 5.682 -6.213 0.897 1.00 94.44 85 ILE A C 1
ATOM 650 O O . ILE A 1 85 ? 5.911 -7.412 0.709 1.00 94.44 85 ILE A O 1
ATOM 654 N N . PRO A 1 86 ? 5.483 -5.737 2.139 1.00 94.25 86 PRO A N 1
ATOM 655 C CA . PRO A 1 86 ? 5.332 -6.625 3.286 1.00 94.25 86 PRO A CA 1
ATOM 656 C C . PRO A 1 86 ? 4.174 -7.617 3.094 1.00 94.25 86 PRO A C 1
ATOM 658 O O . PRO A 1 86 ? 3.088 -7.228 2.666 1.00 94.25 86 PRO A O 1
ATOM 661 N N . HIS A 1 87 ? 4.400 -8.893 3.424 1.00 92.44 87 HIS A N 1
ATOM 662 C CA . HIS A 1 87 ? 3.437 -9.975 3.177 1.00 92.44 87 HIS A CA 1
ATOM 663 C C . HIS A 1 87 ? 2.067 -9.748 3.827 1.00 92.44 87 HIS A C 1
ATOM 665 O O . HIS A 1 87 ? 1.047 -10.090 3.241 1.00 92.44 87 HIS A O 1
ATOM 671 N N . ASP A 1 88 ? 2.045 -9.135 5.006 1.00 93.62 88 ASP A N 1
ATOM 672 C CA . ASP A 1 88 ? 0.837 -8.795 5.757 1.00 93.62 88 ASP A CA 1
ATOM 673 C C . ASP A 1 88 ? -0.027 -7.719 5.079 1.00 93.62 88 ASP A C 1
ATOM 675 O O . ASP A 1 88 ? -1.216 -7.615 5.363 1.00 93.62 88 ASP A O 1
ATOM 679 N N . LEU A 1 89 ? 0.544 -6.944 4.154 1.00 94.06 89 LEU A N 1
ATOM 680 C CA . LEU A 1 89 ? -0.156 -5.874 3.438 1.00 94.06 89 LEU A CA 1
ATOM 681 C C . LEU A 1 89 ? -0.643 -6.300 2.045 1.00 94.06 89 LEU A C 1
ATOM 683 O O . LEU A 1 89 ? -1.388 -5.553 1.410 1.00 94.06 89 LEU A O 1
ATOM 687 N N . ILE A 1 90 ? -0.261 -7.494 1.575 1.00 92.88 90 ILE A N 1
ATOM 688 C CA . ILE A 1 90 ? -0.647 -8.019 0.256 1.00 92.88 90 ILE A CA 1
ATOM 689 C C . ILE A 1 90 ? -2.166 -8.143 0.147 1.00 92.88 90 ILE A C 1
ATOM 691 O O . ILE A 1 90 ? -2.754 -7.638 -0.806 1.00 92.88 90 ILE A O 1
ATOM 695 N N . GLU A 1 91 ? -2.809 -8.764 1.137 1.00 90.12 91 GLU A N 1
ATOM 696 C CA . GLU A 1 91 ? -4.263 -8.973 1.137 1.00 90.12 91 GLU A CA 1
ATOM 697 C C . GLU A 1 91 ? -5.028 -7.648 1.071 1.00 90.12 91 GLU A C 1
ATOM 699 O O . GLU A 1 91 ? -6.056 -7.547 0.403 1.00 90.12 91 GLU A O 1
ATOM 704 N N . ILE A 1 92 ? -4.493 -6.607 1.710 1.00 90.88 92 ILE A N 1
ATOM 705 C CA . ILE A 1 92 ? -5.101 -5.278 1.719 1.00 90.88 92 ILE A CA 1
ATOM 706 C C . ILE A 1 92 ? -4.994 -4.624 0.343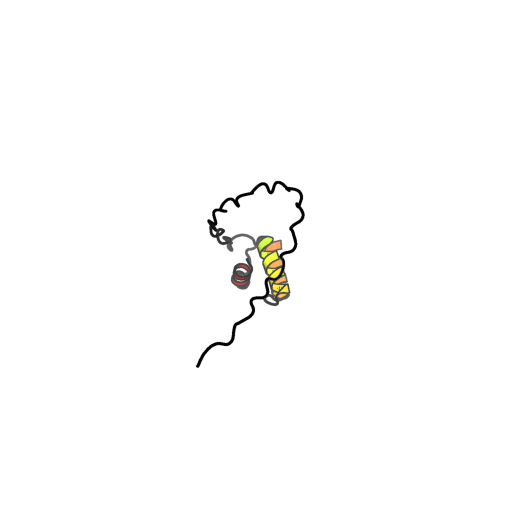 1.00 90.88 92 ILE A C 1
ATOM 708 O O . ILE A 1 92 ? -5.969 -4.045 -0.129 1.00 90.88 92 ILE A O 1
ATOM 712 N N . VAL A 1 93 ? -3.838 -4.732 -0.315 1.00 90.88 93 VAL A N 1
ATOM 713 C CA . VAL A 1 93 ? -3.659 -4.222 -1.681 1.00 90.88 93 VAL A CA 1
ATOM 714 C C . VAL A 1 93 ? -4.592 -4.936 -2.653 1.00 90.88 93 VAL A C 1
ATOM 716 O O . VAL A 1 93 ? -5.264 -4.263 -3.426 1.00 90.88 93 VAL A O 1
ATOM 719 N N . VAL A 1 94 ? -4.702 -6.265 -2.570 1.00 90.19 94 VAL A N 1
ATOM 720 C CA . VAL A 1 94 ? -5.630 -7.045 -3.409 1.00 90.19 94 VAL A CA 1
ATOM 721 C C . VAL A 1 94 ? -7.086 -6.645 -3.156 1.00 90.19 94 VAL A C 1
ATOM 723 O O . VAL A 1 94 ? -7.865 -6.566 -4.094 1.00 90.19 94 VAL A O 1
ATOM 726 N N . ALA A 1 95 ? -7.463 -6.357 -1.909 1.00 87.81 95 ALA A N 1
ATOM 727 C CA . ALA A 1 95 ? -8.827 -5.961 -1.561 1.00 87.81 95 ALA A CA 1
ATOM 728 C C . ALA A 1 95 ? -9.186 -4.505 -1.927 1.00 87.81 95 ALA A C 1
ATOM 730 O O . ALA A 1 95 ? -10.353 -4.121 -1.801 1.00 87.81 95 ALA A O 1
ATOM 731 N N . LEU A 1 96 ? -8.200 -3.673 -2.276 1.00 87.00 96 LEU A N 1
ATOM 732 C CA . LEU A 1 96 ? -8.383 -2.248 -2.588 1.00 87.00 96 LEU A CA 1
ATOM 733 C C . LEU A 1 96 ? -8.154 -1.898 -4.061 1.00 87.00 96 LEU A C 1
ATOM 735 O O . LEU A 1 96 ? -8.554 -0.796 -4.461 1.00 87.00 96 LEU A O 1
ATOM 739 N N . ALA A 1 97 ? -7.492 -2.792 -4.797 1.00 81.25 97 ALA A N 1
ATOM 740 C CA . ALA A 1 97 ? -7.322 -2.746 -6.243 1.00 81.25 97 ALA A CA 1
ATOM 741 C C . ALA A 1 97 ? -8.653 -2.967 -6.967 1.00 81.25 97 ALA A C 1
ATOM 743 O O . ALA A 1 97 ? -8.871 -2.249 -7.965 1.00 81.25 97 ALA A O 1
#

pLDDT: mean 75.75, std 19.84, range [43.78, 96.56]

Sequence (97 aa):
MKAGRRRVVFVKAPAAAPLPILFVKSVTPEPVPLELVPEPDPCFDFGKPMTGHMHDLLCKGLHDGRVSVSDIVRANQAYMCNRPIPHDLIEIVVALA